Protein AF-A0A6B3FAY4-F1 (afdb_monomer_lite)

Secondary structure (DSSP, 8-state):
----------------------------SS---EEEEEPTTS-EEEEETT-EEEEEETTEEEEE-TTS-EEEEPPPP-

pLDDT: mean 70.19, std 19.91, range [35.5, 93.94]

Radius of gyration: 21.58 Å; chains: 1; bounding box: 76×36×34 Å

Sequence (78 aa):
EDEGKQEEGKDDKDKQGEKDKGKDEDKGGAPLDTTTHQDPSGFSIGLPDGWKRVSSGAAGVRFAGPAGQKLLIGTTTT

Foldseek 3Di:
DDDDDDDDDDDDPPDPDPPPPPPPPPPDDDPFPWDWDADPVGDIDTHGPQKDWPDADQQGTWIAHNVRDIDGDGDDDD

Structure (mmCIF, N/CA/C/O backbone):
data_AF-A0A6B3FAY4-F1
#
_entry.id   AF-A0A6B3FAY4-F1
#
loop_
_atom_site.group_PDB
_atom_site.id
_atom_site.type_symbol
_atom_site.label_atom_id
_atom_site.label_alt_id
_atom_site.label_comp_id
_atom_site.label_asym_id
_atom_site.label_entity_id
_atom_site.label_seq_id
_atom_site.pdbx_PDB_ins_code
_atom_site.Cartn_x
_atom_site.Cartn_y
_atom_site.Cartn_z
_atom_site.occupancy
_atom_site.B_iso_or_equiv
_atom_site.auth_seq_id
_atom_site.auth_comp_id
_atom_site.auth_asym_id
_atom_site.auth_atom_id
_atom_site.pdbx_PDB_model_num
ATOM 1 N N . GLU A 1 1 ? 66.019 -11.856 -11.636 1.00 43.94 1 GLU A N 1
ATOM 2 C CA . GLU A 1 1 ? 65.040 -11.975 -10.548 1.00 43.94 1 GLU A CA 1
ATOM 3 C C . GLU A 1 1 ? 63.689 -12.156 -11.203 1.00 43.94 1 GLU A C 1
ATOM 5 O O . GLU A 1 1 ? 63.325 -11.358 -12.058 1.00 43.94 1 GLU A O 1
ATOM 10 N N . ASP A 1 2 ? 63.094 -13.312 -10.943 1.00 45.00 2 ASP A N 1
ATOM 11 C CA . ASP A 1 2 ? 61.783 -13.756 -11.403 1.00 45.00 2 ASP A CA 1
ATOM 12 C C . ASP A 1 2 ? 60.888 -13.681 -10.165 1.00 45.00 2 ASP A C 1
ATOM 14 O O . ASP A 1 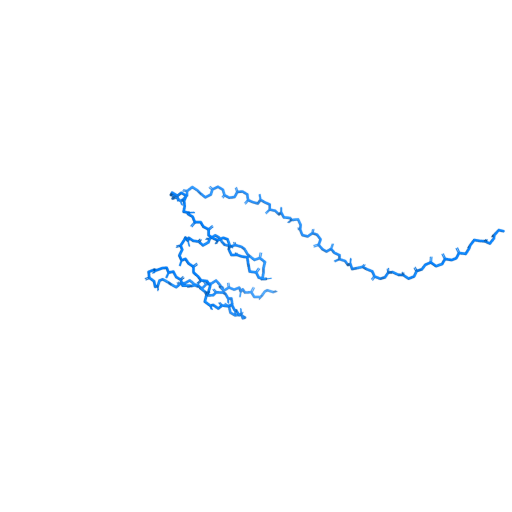2 ? 61.162 -14.352 -9.170 1.00 45.00 2 ASP A O 1
ATOM 18 N N . GLU A 1 3 ? 59.888 -12.805 -10.194 1.00 48.44 3 GLU A N 1
ATOM 19 C CA . GLU A 1 3 ? 58.805 -12.795 -9.216 1.00 48.44 3 GLU A CA 1
ATOM 20 C C . GLU A 1 3 ? 57.505 -13.031 -9.972 1.00 48.44 3 GLU A C 1
ATOM 22 O O . GLU A 1 3 ? 57.144 -12.310 -10.904 1.00 48.44 3 GLU A O 1
ATOM 27 N N . GLY A 1 4 ? 56.844 -14.117 -9.591 1.00 35.50 4 GLY A N 1
ATOM 28 C CA . GLY A 1 4 ? 55.634 -14.593 -10.217 1.00 35.50 4 GLY A CA 1
ATOM 29 C C . GLY A 1 4 ? 54.345 -14.095 -9.571 1.00 35.50 4 GLY A C 1
ATOM 30 O O . GLY A 1 4 ? 54.329 -13.442 -8.534 1.00 35.50 4 GLY A O 1
ATOM 31 N N . LYS A 1 5 ? 53.273 -14.633 -10.164 1.00 39.28 5 LYS A N 1
ATOM 32 C CA . LYS A 1 5 ? 52.057 -15.144 -9.512 1.00 39.28 5 LYS A CA 1
ATOM 33 C C . LYS A 1 5 ? 50.882 -14.167 -9.312 1.00 39.28 5 LYS A C 1
ATOM 35 O O . LYS A 1 5 ? 50.860 -13.427 -8.346 1.00 39.28 5 LYS A O 1
ATOM 40 N N . GLN A 1 6 ? 49.862 -14.402 -10.162 1.00 38.28 6 GLN A N 1
ATOM 41 C CA . GLN A 1 6 ? 48.401 -14.474 -9.885 1.00 38.28 6 GLN A CA 1
ATOM 42 C C . GLN A 1 6 ? 47.731 -13.156 -9.420 1.00 38.28 6 GLN A C 1
ATOM 44 O O . GLN A 1 6 ? 48.366 -12.306 -8.828 1.00 38.28 6 GLN A O 1
ATOM 49 N N . GLU A 1 7 ? 46.471 -12.835 -9.705 1.00 38.28 7 GLU A N 1
ATOM 50 C CA . GLU A 1 7 ? 45.250 -13.641 -9.720 1.00 38.28 7 GLU A CA 1
ATOM 51 C C . GLU A 1 7 ? 44.114 -12.826 -10.384 1.00 38.28 7 GLU A C 1
ATOM 53 O O . GLU A 1 7 ? 44.171 -11.596 -10.450 1.00 38.28 7 GLU A O 1
ATOM 58 N N . GLU A 1 8 ? 43.095 -13.521 -10.888 1.00 45.69 8 GLU A N 1
ATOM 59 C CA . GLU A 1 8 ? 41.823 -12.969 -11.365 1.00 45.69 8 GLU A CA 1
ATOM 60 C C . GLU A 1 8 ? 41.027 -12.296 -10.229 1.00 45.69 8 GLU A C 1
ATOM 62 O O . GLU A 1 8 ? 41.127 -12.696 -9.075 1.00 45.69 8 GLU A O 1
ATOM 67 N N . GLY A 1 9 ? 40.170 -11.323 -10.556 1.00 38.53 9 GLY A N 1
ATOM 68 C CA . GLY A 1 9 ? 39.234 -10.744 -9.587 1.00 38.53 9 GLY A CA 1
ATOM 69 C C . GLY A 1 9 ? 38.381 -9.641 -10.197 1.00 38.53 9 GLY A C 1
ATOM 70 O O . GLY A 1 9 ? 38.764 -8.477 -10.235 1.00 38.53 9 GLY A O 1
ATOM 71 N N . LYS A 1 10 ? 37.246 -10.042 -10.760 1.00 51.47 10 LYS A N 1
ATOM 72 C CA . LYS A 1 10 ? 36.235 -9.199 -11.389 1.00 51.47 10 LYS A CA 1
ATOM 73 C C . LYS A 1 10 ? 35.227 -8.837 -10.304 1.00 51.47 10 LYS A C 1
ATOM 75 O O . LYS A 1 10 ? 34.372 -9.667 -10.033 1.00 51.47 10 LYS A O 1
ATOM 80 N N . ASP A 1 11 ? 35.301 -7.642 -9.725 1.00 42.97 11 ASP A N 1
ATOM 81 C CA . ASP A 1 11 ? 34.325 -7.236 -8.713 1.00 42.97 11 ASP A CA 1
ATOM 82 C C . ASP A 1 11 ? 33.787 -5.823 -8.918 1.00 42.97 11 ASP A C 1
ATOM 84 O O . ASP A 1 11 ? 34.428 -4.912 -9.445 1.00 42.97 11 ASP A O 1
ATOM 88 N N . ASP A 1 12 ? 32.515 -5.756 -8.569 1.00 49.12 12 ASP A N 1
ATOM 89 C CA . ASP A 1 12 ? 31.467 -4.898 -9.061 1.00 49.12 12 ASP A CA 1
ATOM 90 C C . ASP A 1 12 ? 31.663 -3.415 -8.742 1.00 49.12 12 ASP A C 1
ATOM 92 O O . ASP A 1 12 ? 32.229 -2.998 -7.731 1.00 49.12 12 ASP A O 1
ATOM 96 N N . LYS A 1 13 ? 31.122 -2.592 -9.638 1.00 51.53 13 LYS A N 1
ATOM 97 C CA . LYS A 1 13 ? 31.005 -1.147 -9.486 1.00 51.53 13 LYS A CA 1
ATOM 98 C C . LYS A 1 13 ? 29.933 -0.860 -8.435 1.00 51.53 13 LYS A C 1
ATOM 100 O O . LYS A 1 13 ? 28.803 -0.516 -8.782 1.00 51.53 13 LYS A O 1
ATOM 105 N N . ASP A 1 14 ? 30.296 -0.994 -7.164 1.00 44.66 14 ASP A N 1
ATOM 106 C CA . ASP A 1 14 ? 29.410 -0.679 -6.052 1.00 44.66 14 ASP A CA 1
ATOM 107 C C . ASP A 1 14 ? 29.187 0.833 -5.966 1.00 44.66 14 ASP A C 1
ATOM 109 O O . ASP A 1 14 ? 30.029 1.653 -5.591 1.00 44.66 14 ASP A O 1
ATOM 113 N N . LYS A 1 15 ? 27.998 1.191 -6.433 1.00 50.25 15 LYS A N 1
ATOM 114 C CA . LYS A 1 15 ? 27.441 2.526 -6.552 1.00 50.25 15 LYS A CA 1
ATOM 115 C C . LYS A 1 15 ? 27.039 2.974 -5.151 1.00 50.25 15 LYS A C 1
ATOM 117 O O . LYS A 1 15 ? 25.898 2.782 -4.734 1.00 50.25 15 LYS A O 1
ATOM 122 N N . GLN A 1 16 ? 27.972 3.562 -4.411 1.00 43.00 16 GLN A N 1
ATOM 123 C CA . GLN A 1 16 ? 27.671 4.127 -3.101 1.00 43.00 16 GLN A CA 1
ATOM 124 C C . GLN A 1 16 ? 26.909 5.444 -3.294 1.00 43.00 16 GLN A C 1
ATOM 126 O O . GLN A 1 16 ? 27.478 6.529 -3.369 1.00 43.00 16 GLN A O 1
ATOM 131 N N . GLY A 1 17 ? 25.592 5.312 -3.471 1.00 40.94 17 GLY A N 1
ATOM 132 C CA . GLY A 1 17 ? 24.646 6.414 -3.417 1.00 40.94 17 GLY A CA 1
ATOM 133 C C . GLY A 1 17 ? 24.709 7.040 -2.033 1.00 40.94 17 GLY A C 1
ATOM 134 O O . GLY A 1 17 ? 24.281 6.443 -1.044 1.00 40.94 17 GLY A O 1
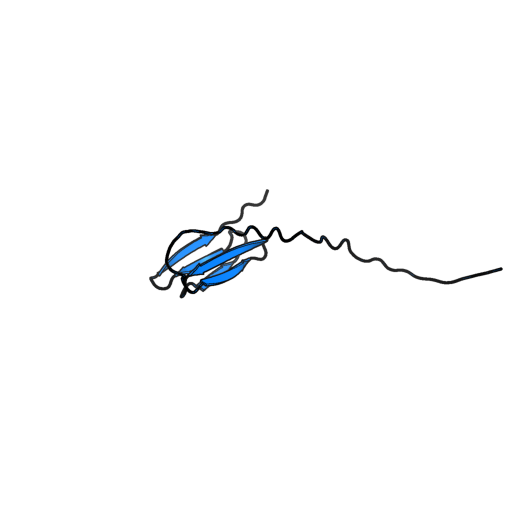ATOM 135 N N . GLU A 1 18 ? 25.299 8.225 -1.990 1.00 43.69 18 GLU A N 1
ATOM 136 C CA . GLU A 1 18 ? 25.309 9.136 -0.860 1.00 43.69 18 GLU A CA 1
ATOM 137 C C . GLU A 1 18 ? 23.879 9.286 -0.318 1.00 43.69 18 GLU A C 1
ATOM 139 O O . GLU A 1 18 ? 22.967 9.735 -1.014 1.00 43.69 18 GLU A O 1
ATOM 144 N N . LYS A 1 19 ? 23.659 8.824 0.920 1.00 48.31 19 LYS A N 1
ATOM 145 C CA . LYS A 1 19 ? 22.422 9.075 1.665 1.00 48.31 19 LYS A CA 1
ATOM 146 C C . LYS A 1 19 ? 22.394 10.557 2.009 1.00 48.31 19 LYS A C 1
ATOM 148 O O . LYS A 1 19 ? 22.874 10.957 3.069 1.00 48.31 19 LYS A O 1
ATOM 153 N N . ASP A 1 20 ? 21.804 11.338 1.117 1.00 43.62 20 ASP A N 1
ATOM 154 C CA . ASP A 1 20 ? 21.371 12.697 1.395 1.00 43.62 20 ASP A CA 1
ATOM 155 C C . ASP A 1 20 ? 20.327 12.631 2.519 1.00 43.62 20 ASP A C 1
ATOM 157 O O . ASP A 1 20 ? 19.166 12.252 2.338 1.00 43.62 20 ASP A O 1
ATOM 161 N N . LYS A 1 21 ? 20.790 12.860 3.749 1.00 52.72 21 LYS A N 1
ATOM 162 C CA . LYS A 1 21 ? 19.950 12.898 4.943 1.00 52.72 21 LYS A CA 1
ATOM 163 C C . LYS A 1 21 ? 19.324 14.287 5.011 1.00 52.72 21 LYS A C 1
ATOM 165 O O . LYS A 1 21 ? 19.657 15.079 5.891 1.00 52.72 21 LYS A O 1
ATOM 170 N N . GLY A 1 22 ? 18.423 14.556 4.069 1.00 44.22 22 GLY A N 1
ATOM 171 C CA . GLY A 1 22 ? 17.517 15.693 4.107 1.00 44.22 22 GLY A CA 1
ATOM 172 C C . GLY A 1 22 ? 16.690 15.617 5.385 1.00 44.22 22 GLY A C 1
ATOM 173 O O . GLY A 1 22 ? 15.762 14.819 5.508 1.00 44.22 22 GLY A O 1
ATOM 174 N N . LYS A 1 23 ? 17.091 16.400 6.384 1.00 48.22 23 LYS A N 1
ATOM 175 C CA . LYS A 1 23 ? 16.355 16.588 7.629 1.00 48.22 23 LYS A CA 1
ATOM 176 C C . LYS A 1 23 ? 15.239 17.589 7.335 1.00 48.22 23 LYS A C 1
ATOM 178 O O . LYS A 1 23 ? 15.373 18.773 7.627 1.00 48.22 23 LYS A O 1
ATOM 183 N N . ASP A 1 24 ? 14.182 17.114 6.689 1.00 50.41 24 ASP A N 1
ATOM 184 C CA . ASP A 1 24 ? 12.963 17.895 6.510 1.00 50.41 24 ASP A CA 1
ATOM 185 C C . ASP A 1 24 ? 12.230 17.910 7.860 1.00 50.41 24 ASP A C 1
ATOM 187 O O . ASP A 1 24 ? 11.620 16.927 8.284 1.00 50.41 24 ASP A O 1
ATOM 191 N N . GLU A 1 25 ? 12.423 18.987 8.623 1.00 52.19 25 GLU A N 1
ATOM 192 C CA . GLU A 1 25 ? 11.661 19.260 9.841 1.00 52.19 25 GLU A CA 1
ATOM 193 C C . GLU A 1 25 ? 10.244 19.695 9.439 1.00 52.19 25 GLU A C 1
ATOM 195 O O . GLU A 1 25 ? 9.915 20.884 9.450 1.00 52.19 25 GLU A O 1
ATOM 200 N N . ASP A 1 26 ? 9.415 18.711 9.074 1.00 54.19 26 ASP A N 1
ATOM 201 C CA . ASP A 1 26 ? 7.976 18.873 8.868 1.00 54.19 26 ASP A CA 1
ATOM 202 C C . ASP A 1 26 ? 7.339 19.368 10.177 1.00 54.19 26 ASP A C 1
ATOM 204 O O . ASP A 1 26 ? 7.172 18.640 11.158 1.00 54.19 26 ASP A O 1
ATOM 208 N N . LYS A 1 27 ? 7.025 20.667 10.224 1.00 53.91 27 LYS A N 1
ATOM 209 C CA . LYS A 1 27 ? 6.259 21.300 11.307 1.00 53.91 27 LYS A CA 1
ATOM 210 C C . LYS A 1 27 ? 4.759 21.041 11.110 1.00 53.91 27 LYS A C 1
ATOM 212 O O . LYS A 1 27 ? 3.979 21.991 11.023 1.00 53.91 27 LYS A O 1
ATOM 217 N N . GLY A 1 28 ? 4.356 19.775 11.027 1.00 49.41 28 GLY A N 1
ATOM 218 C CA . GLY A 1 28 ? 2.994 19.362 10.691 1.00 49.41 28 GLY A CA 1
ATOM 219 C C . GLY A 1 28 ? 2.430 18.281 11.612 1.00 49.41 28 GLY A C 1
ATOM 220 O O . GLY A 1 28 ? 2.387 17.110 11.265 1.00 49.41 28 GLY A O 1
ATOM 221 N N . GLY A 1 29 ? 1.883 18.690 12.760 1.00 54.69 29 GLY A N 1
ATOM 222 C CA . GLY A 1 29 ? 1.055 17.821 13.608 1.00 54.69 29 GLY A CA 1
ATOM 223 C C . GLY A 1 29 ? 1.820 17.069 14.698 1.00 54.69 29 GLY A C 1
ATOM 224 O O . GLY A 1 29 ? 3.033 16.901 14.642 1.00 54.69 29 GLY A O 1
ATOM 225 N N . ALA A 1 30 ? 1.092 16.683 15.751 1.00 59.03 30 ALA A N 1
ATOM 226 C CA . ALA A 1 30 ? 1.621 15.904 16.871 1.00 59.03 30 ALA A CA 1
ATOM 227 C C . ALA A 1 30 ? 2.419 14.686 16.364 1.00 59.03 30 ALA A C 1
ATOM 229 O O . ALA A 1 30 ? 2.050 14.156 15.316 1.00 59.03 30 ALA A O 1
ATOM 230 N N . PRO A 1 31 ? 3.470 14.232 17.079 1.00 56.22 31 PRO A N 1
ATOM 231 C CA . PRO A 1 31 ? 4.243 13.065 16.672 1.00 56.22 31 PRO A CA 1
ATOM 232 C C . PRO A 1 31 ? 3.297 11.869 16.560 1.00 56.22 31 PRO A C 1
ATOM 234 O O . PRO A 1 31 ? 2.862 11.308 17.562 1.00 56.22 31 PRO A O 1
ATOM 237 N N . LEU A 1 32 ? 2.913 11.545 15.329 1.00 66.81 32 LEU A N 1
ATOM 238 C CA . LEU A 1 32 ? 2.175 10.337 15.027 1.00 66.81 32 LEU A CA 1
ATOM 239 C C . LEU A 1 32 ? 3.195 9.209 15.044 1.00 66.81 32 LEU A C 1
ATOM 241 O O . LEU A 1 32 ? 4.251 9.315 14.411 1.00 66.81 32 LEU A O 1
ATOM 245 N N . ASP A 1 33 ? 2.876 8.134 15.757 1.00 75.75 33 ASP A N 1
ATOM 246 C CA . ASP A 1 33 ? 3.576 6.872 15.579 1.00 75.75 33 ASP A CA 1
ATOM 247 C C . ASP A 1 33 ? 3.501 6.527 14.089 1.00 75.75 33 ASP A C 1
ATOM 249 O O . ASP A 1 33 ? 2.420 6.439 13.496 1.00 75.75 33 ASP A O 1
ATOM 253 N N . THR A 1 34 ? 4.668 6.492 13.448 1.00 84.25 34 THR A N 1
ATOM 254 C CA . THR A 1 34 ? 4.781 6.284 12.009 1.00 84.25 34 THR A CA 1
ATOM 255 C C . THR A 1 34 ? 5.588 5.033 11.738 1.00 84.25 34 THR A C 1
ATOM 257 O O . THR A 1 34 ? 6.681 4.828 12.265 1.00 84.25 34 THR A O 1
ATOM 260 N N . THR A 1 35 ? 5.053 4.183 10.869 1.00 84.75 35 THR A N 1
ATOM 261 C CA . THR A 1 35 ? 5.788 3.052 10.317 1.00 84.75 35 THR A CA 1
ATOM 262 C C . THR A 1 35 ? 6.428 3.486 9.009 1.00 84.75 35 THR A C 1
ATOM 264 O O . THR A 1 35 ? 5.739 3.786 8.031 1.00 84.75 35 THR A O 1
ATOM 267 N N . THR A 1 36 ? 7.758 3.501 8.970 1.00 87.38 36 THR A N 1
ATOM 268 C CA . THR A 1 36 ? 8.496 3.798 7.741 1.00 87.38 36 THR A CA 1
ATOM 269 C C . THR A 1 36 ? 8.351 2.650 6.749 1.00 87.38 36 THR A C 1
ATOM 271 O O . THR A 1 36 ? 8.775 1.524 7.012 1.00 87.38 36 THR A O 1
ATOM 274 N N . HIS A 1 37 ? 7.797 2.947 5.577 1.00 86.44 37 HIS A N 1
ATOM 275 C CA . HIS A 1 37 ? 7.803 2.048 4.437 1.00 86.44 37 HIS A CA 1
ATOM 276 C C . HIS A 1 37 ? 8.915 2.443 3.468 1.00 86.44 37 HIS A C 1
ATOM 278 O O . HIS A 1 37 ? 8.948 3.576 2.991 1.00 86.44 37 HIS A O 1
ATOM 284 N N . GLN A 1 38 ? 9.802 1.496 3.172 1.00 87.62 38 GLN A N 1
ATOM 285 C CA . GLN A 1 38 ? 10.828 1.632 2.142 1.00 87.62 38 GLN A CA 1
ATOM 286 C C . GLN A 1 38 ? 10.389 0.836 0.917 1.00 87.62 38 GLN A C 1
ATOM 288 O O . GLN A 1 38 ? 10.116 -0.364 1.031 1.00 87.62 38 GLN A O 1
ATOM 293 N N . ASP A 1 39 ? 10.309 1.501 -0.231 1.00 84.50 39 ASP A N 1
ATOM 294 C CA . ASP A 1 39 ? 9.963 0.856 -1.493 1.00 84.50 39 ASP A CA 1
ATOM 295 C C . ASP A 1 39 ? 11.224 0.519 -2.312 1.00 84.50 39 ASP A C 1
ATOM 297 O O . ASP A 1 39 ? 12.177 1.308 -2.319 1.00 84.50 39 ASP A O 1
ATOM 301 N N . PRO A 1 40 ? 11.254 -0.617 -3.039 1.00 82.00 40 PRO A N 1
ATOM 302 C CA . PRO A 1 40 ? 12.376 -0.977 -3.904 1.00 82.00 40 PRO A CA 1
ATOM 303 C C . PRO A 1 40 ? 12.674 0.032 -5.019 1.00 82.00 40 PRO A C 1
ATOM 305 O O . PRO A 1 40 ? 13.776 0.016 -5.559 1.00 82.00 40 PRO A O 1
ATOM 308 N N . SER A 1 41 ? 11.735 0.915 -5.373 1.00 81.62 41 SER A N 1
ATOM 309 C CA . SER A 1 41 ? 11.970 1.978 -6.350 1.00 81.62 41 SER A CA 1
ATOM 310 C C . SER A 1 41 ? 12.817 3.138 -5.808 1.00 81.62 41 SER A C 1
ATOM 312 O O . SER A 1 41 ? 13.064 4.094 -6.539 1.00 81.62 41 SER A O 1
ATOM 314 N N . GLY A 1 42 ? 13.209 3.106 -4.530 1.00 84.06 42 GLY A N 1
ATOM 315 C CA . GLY A 1 42 ? 14.114 4.083 -3.927 1.00 84.06 42 GLY A CA 1
ATOM 316 C C . GLY A 1 42 ? 13.447 5.215 -3.144 1.00 84.06 42 GLY A C 1
ATOM 317 O O . GLY A 1 42 ? 14.153 6.121 -2.711 1.00 84.06 42 GLY A O 1
ATOM 318 N N . PHE A 1 43 ? 12.126 5.181 -2.918 1.00 85.31 43 PHE A N 1
ATOM 319 C CA . PHE A 1 43 ? 11.469 6.136 -2.016 1.00 85.31 43 PHE A CA 1
ATOM 320 C C . PHE A 1 43 ? 11.225 5.539 -0.627 1.00 85.31 43 PHE A C 1
ATOM 322 O O . PHE A 1 43 ? 11.141 4.324 -0.435 1.00 85.31 43 PHE A O 1
ATOM 329 N N . SER A 1 44 ? 11.096 6.419 0.363 1.00 87.62 44 SER A N 1
ATOM 330 C CA . SER A 1 44 ? 10.665 6.073 1.716 1.00 87.62 44 SER A CA 1
ATOM 331 C C . SER A 1 44 ? 9.561 7.021 2.157 1.00 87.62 44 SER A C 1
ATOM 333 O O . SER A 1 44 ? 9.639 8.218 1.897 1.00 87.62 44 SER A O 1
ATOM 335 N N . ILE A 1 45 ? 8.538 6.492 2.822 1.00 87.25 45 ILE A N 1
ATOM 336 C CA . ILE A 1 45 ? 7.430 7.279 3.367 1.00 87.25 45 ILE A CA 1
ATOM 337 C C . ILE A 1 45 ? 7.135 6.846 4.803 1.00 87.25 45 ILE A C 1
ATOM 339 O O . ILE A 1 45 ? 7.096 5.652 5.103 1.00 87.25 45 ILE A O 1
ATOM 343 N N . GLY A 1 46 ? 6.921 7.816 5.690 1.00 89.38 46 GLY A N 1
ATOM 344 C CA . GLY A 1 46 ? 6.350 7.566 7.009 1.00 89.38 46 GLY A CA 1
ATOM 345 C C . GLY A 1 46 ? 4.840 7.408 6.882 1.00 89.38 46 GLY A C 1
ATOM 346 O O . GLY A 1 46 ? 4.150 8.345 6.489 1.00 89.38 46 GLY A O 1
ATOM 347 N N . LEU A 1 47 ? 4.321 6.221 7.180 1.00 87.12 47 LEU A N 1
ATOM 348 C CA . LEU A 1 47 ? 2.881 5.996 7.220 1.00 87.12 47 LEU A CA 1
ATOM 349 C C . LEU A 1 47 ? 2.392 6.173 8.654 1.00 87.12 47 LEU A C 1
ATOM 351 O O . LEU A 1 47 ? 2.988 5.560 9.539 1.00 87.12 47 LEU A O 1
ATOM 355 N N . PRO A 1 48 ? 1.321 6.947 8.899 1.00 85.06 48 PRO A N 1
ATOM 356 C CA . PRO A 1 48 ? 0.718 7.023 10.222 1.00 85.06 48 PRO A CA 1
ATOM 357 C C . PRO A 1 48 ? 0.299 5.644 10.732 1.00 85.06 48 PRO A C 1
ATOM 359 O O . PRO A 1 48 ? 0.089 4.704 9.957 1.00 85.06 48 PRO A O 1
ATOM 362 N N . ASP A 1 49 ? 0.120 5.538 12.038 1.00 84.31 49 ASP A N 1
ATOM 363 C CA . ASP A 1 49 ? -0.270 4.288 12.664 1.00 84.31 49 ASP A CA 1
ATOM 364 C C . ASP A 1 49 ? -1.576 3.711 12.092 1.00 84.31 49 ASP A C 1
ATOM 366 O O . ASP A 1 49 ? -2.517 4.417 11.709 1.00 84.31 49 ASP A O 1
ATOM 370 N N . GLY A 1 50 ? -1.611 2.383 11.975 1.00 86.00 50 GLY A N 1
ATOM 371 C CA . GLY A 1 50 ? -2.742 1.643 11.409 1.00 86.00 50 GLY A CA 1
ATOM 372 C C . GLY A 1 50 ? -2.780 1.563 9.879 1.00 86.00 50 GLY A C 1
ATOM 373 O O . GLY A 1 50 ? -3.617 0.838 9.336 1.00 86.00 50 GLY A O 1
ATOM 374 N N . TRP A 1 51 ? -1.878 2.239 9.167 1.00 90.69 51 TRP A N 1
ATOM 375 C CA . TRP A 1 51 ? -1.736 2.065 7.724 1.00 90.69 51 TRP A CA 1
ATOM 376 C C . TRP A 1 51 ? -1.031 0.751 7.384 1.00 90.69 51 TRP A C 1
ATOM 378 O O . TRP A 1 51 ? -0.031 0.371 7.990 1.00 90.69 51 TRP A O 1
ATOM 388 N N . LYS A 1 52 ? -1.543 0.044 6.374 1.00 86.25 52 LYS A N 1
ATOM 389 C CA . LYS A 1 52 ? -0.989 -1.232 5.907 1.00 86.25 52 LYS A CA 1
ATOM 390 C C . LYS A 1 52 ? -0.792 -1.218 4.403 1.00 86.25 52 LYS A C 1
ATOM 392 O O . LYS A 1 52 ? -1.679 -0.809 3.655 1.00 86.25 52 LYS A O 1
ATOM 397 N N . ARG A 1 53 ? 0.353 -1.728 3.945 1.00 88.56 53 ARG A N 1
ATOM 398 C CA . ARG A 1 53 ? 0.580 -1.990 2.520 1.00 88.56 53 ARG A CA 1
ATOM 399 C C . ARG A 1 53 ? -0.339 -3.119 2.063 1.00 88.56 53 ARG A C 1
ATOM 401 O O . ARG A 1 53 ? -0.276 -4.222 2.597 1.00 88.56 53 ARG A O 1
ATOM 408 N N . VAL A 1 54 ? -1.147 -2.848 1.047 1.00 90.56 54 VAL A N 1
ATOM 409 C CA . VAL A 1 54 ? -2.058 -3.822 0.434 1.00 90.56 54 VAL A CA 1
ATOM 410 C C . VAL A 1 54 ? -1.352 -4.571 -0.689 1.00 90.56 54 VAL A C 1
ATOM 412 O O . VAL A 1 54 ? -1.370 -5.795 -0.732 1.00 90.56 54 VAL A O 1
ATOM 415 N N . SER A 1 55 ? -0.707 -3.842 -1.599 1.00 88.00 55 SER A N 1
ATOM 416 C CA . SER A 1 55 ? -0.009 -4.436 -2.742 1.00 88.00 55 SER A CA 1
ATOM 417 C C . SER A 1 55 ? 1.008 -3.460 -3.316 1.00 88.00 55 SER A C 1
ATOM 419 O O . SER A 1 55 ? 0.722 -2.265 -3.368 1.00 88.00 55 SER A O 1
ATOM 421 N N . SER A 1 56 ? 2.124 -3.971 -3.817 1.00 87.06 56 SER A N 1
ATOM 422 C CA . SER A 1 56 ? 3.081 -3.241 -4.652 1.00 87.06 56 SER A CA 1
ATOM 423 C C . SER A 1 56 ? 3.122 -3.860 -6.053 1.00 87.06 56 SER A C 1
ATOM 425 O O . SER A 1 56 ? 2.860 -5.051 -6.217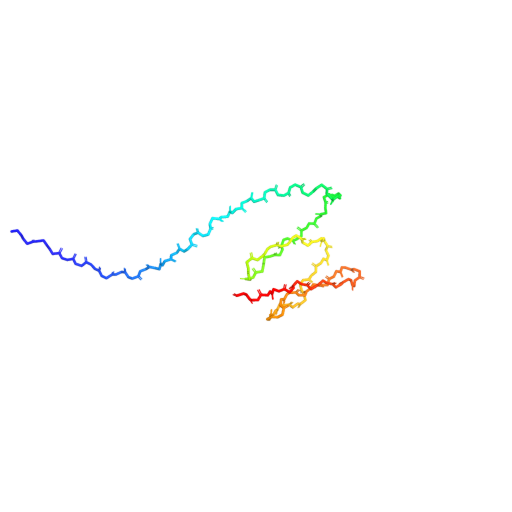 1.00 87.06 56 SER A O 1
ATOM 427 N N . GLY A 1 57 ? 3.404 -3.056 -7.076 1.00 82.75 57 GLY A N 1
ATOM 428 C CA . GLY A 1 57 ? 3.541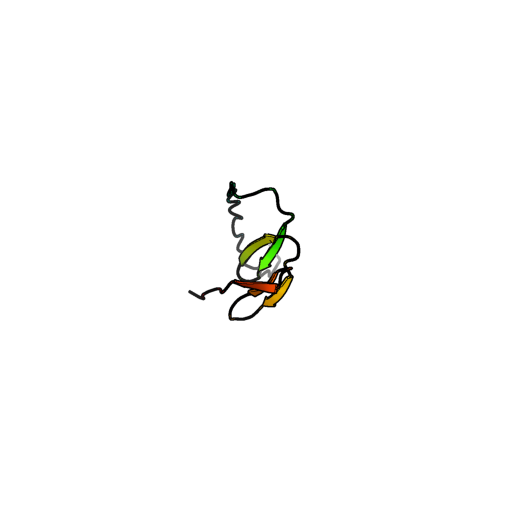 -3.528 -8.453 1.00 82.75 57 GLY A CA 1
ATOM 429 C C . GLY A 1 57 ? 4.070 -2.449 -9.392 1.00 82.75 57 GLY A C 1
ATOM 430 O O . GLY A 1 57 ? 4.497 -1.391 -8.946 1.00 82.75 57 GLY A O 1
ATOM 431 N N . ALA A 1 58 ? 3.993 -2.696 -10.703 1.00 77.62 58 ALA A N 1
ATOM 432 C CA . ALA A 1 58 ? 4.498 -1.774 -11.730 1.00 77.62 58 ALA A CA 1
ATOM 433 C C . ALA A 1 58 ? 3.831 -0.383 -11.708 1.00 77.62 58 ALA A C 1
ATOM 435 O O . ALA A 1 58 ? 4.423 0.590 -12.151 1.00 77.62 58 ALA A O 1
ATOM 436 N N . ALA A 1 59 ? 2.611 -0.284 -11.172 1.00 80.00 59 ALA A N 1
ATOM 437 C CA . ALA A 1 59 ? 1.899 0.982 -10.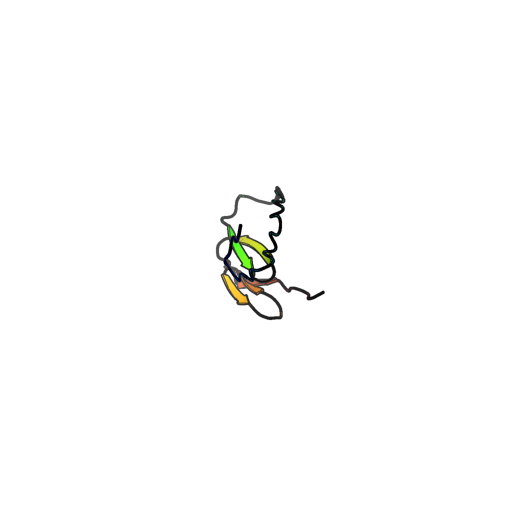983 1.00 80.00 59 ALA A CA 1
ATOM 438 C C . ALA A 1 59 ? 2.225 1.675 -9.641 1.00 80.00 59 ALA A C 1
ATOM 440 O O . ALA A 1 59 ? 1.584 2.668 -9.303 1.00 80.00 59 ALA A O 1
ATOM 441 N N . GLY A 1 60 ? 3.154 1.124 -8.853 1.00 87.81 60 GLY A N 1
ATOM 442 C CA . GLY A 1 60 ? 3.525 1.595 -7.522 1.00 87.81 60 GLY A CA 1
ATOM 443 C C . GLY A 1 60 ? 2.859 0.833 -6.368 1.00 87.81 60 GLY A C 1
ATOM 444 O O . GLY A 1 60 ? 2.466 -0.332 -6.504 1.00 87.81 60 GLY A O 1
ATOM 445 N N . VAL A 1 61 ? 2.750 1.483 -5.207 1.00 91.25 61 VAL A N 1
ATOM 446 C C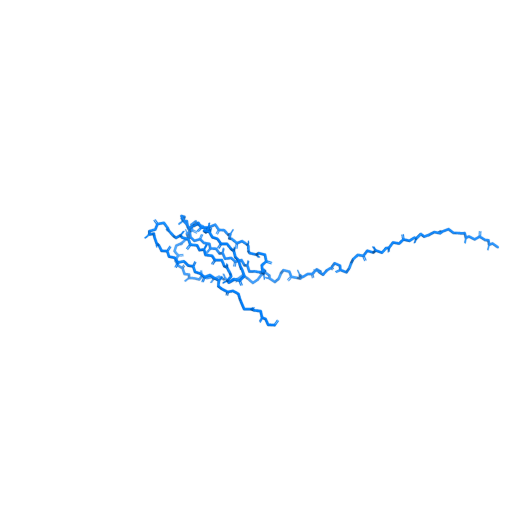A . VAL A 1 61 ? 2.346 0.866 -3.933 1.00 91.25 61 VAL A CA 1
ATOM 447 C C . VAL A 1 61 ? 0.998 1.380 -3.455 1.00 91.25 61 VAL A C 1
ATOM 449 O O . VAL A 1 61 ? 0.734 2.579 -3.438 1.00 91.25 61 VAL A O 1
ATOM 452 N N . ARG A 1 62 ? 0.139 0.459 -3.022 1.00 92.75 62 ARG A N 1
ATOM 453 C CA . ARG A 1 62 ? -1.186 0.739 -2.464 1.00 92.75 62 ARG A CA 1
ATOM 454 C C . ARG A 1 62 ? -1.190 0.485 -0.969 1.00 92.75 62 ARG A C 1
ATOM 456 O O . ARG A 1 62 ? -0.733 -0.571 -0.523 1.00 92.75 62 ARG A O 1
ATOM 463 N N . PHE A 1 63 ? -1.797 1.395 -0.222 1.00 92.62 63 PHE A N 1
ATOM 464 C CA . PHE A 1 63 ? -1.978 1.293 1.219 1.00 92.62 63 PHE A CA 1
ATOM 465 C C . PHE A 1 63 ? -3.446 1.458 1.600 1.00 92.62 63 PHE A C 1
ATOM 467 O O . PHE A 1 63 ? -4.192 2.197 0.952 1.00 92.62 63 PHE A O 1
ATOM 474 N N . ALA A 1 64 ? -3.838 0.771 2.667 1.00 93.94 64 ALA A N 1
ATOM 475 C CA . ALA A 1 64 ? -5.124 0.917 3.326 1.00 93.94 64 ALA A CA 1
ATOM 476 C C . ALA A 1 64 ? -4.901 1.522 4.713 1.00 93.94 64 ALA A C 1
ATOM 478 O O . ALA A 1 64 ? -4.087 1.016 5.487 1.00 93.94 64 ALA A O 1
ATOM 479 N N . GLY A 1 65 ? -5.616 2.603 5.000 1.00 91.12 65 GLY A N 1
ATOM 480 C CA . GLY A 1 65 ? -5.646 3.249 6.301 1.00 91.12 65 GLY A CA 1
ATOM 481 C C . GLY A 1 65 ? -6.674 2.608 7.242 1.00 91.12 65 GLY A C 1
ATOM 482 O O . GLY A 1 65 ? -7.585 1.902 6.792 1.00 91.12 65 GLY A O 1
ATOM 483 N N . PRO A 1 66 ? -6.566 2.886 8.549 1.00 87.62 66 PRO A N 1
ATOM 484 C CA . PRO A 1 66 ? -7.381 2.254 9.586 1.00 87.62 66 PRO A CA 1
ATOM 485 C C . PRO A 1 66 ? -8.879 2.574 9.478 1.00 87.62 66 PRO A C 1
ATOM 487 O O . PRO A 1 66 ? -9.700 1.755 9.880 1.00 87.62 66 PRO A O 1
ATOM 490 N N . ALA A 1 67 ? -9.257 3.712 8.884 1.00 89.06 67 ALA A N 1
ATOM 491 C CA . ALA A 1 67 ? -10.657 4.082 8.657 1.00 89.06 67 ALA A CA 1
ATOM 492 C C . ALA A 1 67 ? -11.142 3.778 7.224 1.00 89.06 67 ALA A C 1
ATOM 494 O O . ALA A 1 67 ? -12.076 4.405 6.729 1.00 89.06 67 ALA A O 1
ATOM 495 N N . GLY A 1 68 ? -10.487 2.851 6.515 1.00 88.00 68 GLY A N 1
ATOM 496 C CA . GLY A 1 68 ? -10.824 2.519 5.125 1.00 88.00 68 GLY A CA 1
ATOM 497 C C . GLY A 1 68 ? -10.298 3.522 4.092 1.00 88.00 68 GLY A C 1
ATOM 498 O O . GLY A 1 68 ? -10.659 3.439 2.915 1.00 88.00 68 GLY A O 1
ATOM 499 N N . GLN A 1 69 ? -9.427 4.449 4.506 1.00 93.81 69 GLN A N 1
ATOM 500 C CA . GLN A 1 69 ? -8.715 5.350 3.598 1.00 93.81 69 GLN A CA 1
ATOM 501 C C . GLN A 1 69 ? -7.825 4.550 2.641 1.00 93.81 69 GLN A C 1
ATOM 503 O O . GLN A 1 69 ? -7.327 3.478 2.985 1.00 93.81 69 GLN A O 1
ATOM 508 N N . LYS A 1 70 ? -7.604 5.072 1.435 1.00 92.25 70 LYS A N 1
ATOM 509 C CA . LYS A 1 70 ? -6.752 4.434 0.427 1.00 92.25 70 LYS A CA 1
ATOM 510 C C . LYS A 1 70 ? -5.718 5.434 -0.061 1.00 92.25 70 LYS A C 1
ATOM 512 O O . LYS A 1 70 ? -6.074 6.553 -0.414 1.00 92.25 70 LYS A O 1
ATOM 517 N N . LEU A 1 71 ? -4.462 5.007 -0.103 1.00 90.75 71 LEU A N 1
ATOM 518 C CA . LEU A 1 71 ? -3.353 5.766 -0.676 1.00 90.75 71 LEU A CA 1
ATOM 519 C C . LEU A 1 71 ? -2.716 4.941 -1.789 1.00 90.75 71 LEU A C 1
ATOM 521 O O . LEU A 1 71 ? -2.522 3.734 -1.641 1.00 90.75 71 LEU A O 1
ATOM 525 N N . LEU A 1 72 ? -2.385 5.604 -2.890 1.00 91.62 72 LEU A N 1
ATOM 526 C CA . LEU A 1 72 ? -1.595 5.047 -3.977 1.00 91.62 72 LEU A CA 1
ATOM 527 C C . LEU A 1 72 ? -0.383 5.947 -4.177 1.00 91.62 72 LEU A C 1
ATOM 529 O O . LEU A 1 72 ? -0.536 7.139 -4.425 1.00 91.62 72 LEU A O 1
ATOM 533 N N . ILE A 1 73 ? 0.801 5.355 -4.104 1.00 89.12 73 ILE A N 1
ATOM 534 C CA . ILE A 1 73 ? 2.050 6.004 -4.483 1.00 89.12 73 ILE A CA 1
ATOM 535 C C . ILE A 1 73 ? 2.464 5.390 -5.809 1.00 89.12 73 ILE A C 1
ATOM 537 O O . ILE A 1 73 ? 2.918 4.249 -5.837 1.00 89.12 73 ILE A O 1
ATOM 541 N N . GLY A 1 74 ? 2.234 6.120 -6.898 1.00 89.50 74 GLY A N 1
ATOM 542 C CA . GLY A 1 74 ? 2.657 5.724 -8.237 1.00 89.50 74 GLY A CA 1
ATOM 543 C C . GLY A 1 74 ? 4.043 6.269 -8.546 1.00 89.50 74 GLY A C 1
ATOM 544 O O . GLY A 1 74 ? 4.300 7.452 -8.334 1.00 89.50 74 GLY A O 1
ATOM 545 N N . THR A 1 75 ? 4.922 5.418 -9.061 1.00 80.88 75 THR A N 1
ATOM 546 C CA . THR A 1 75 ? 6.218 5.838 -9.592 1.00 80.88 75 THR A CA 1
ATOM 547 C C . THR A 1 75 ? 6.130 5.946 -11.106 1.00 80.88 75 THR A C 1
ATOM 549 O O . THR A 1 75 ? 5.455 5.157 -11.766 1.00 80.88 75 THR A O 1
ATOM 552 N N . THR A 1 76 ? 6.779 6.965 -11.659 1.00 80.38 76 THR A N 1
ATOM 553 C CA . THR A 1 76 ? 6.920 7.122 -13.108 1.00 80.38 76 THR A CA 1
ATOM 554 C C . THR A 1 76 ? 8.334 6.710 -13.494 1.00 80.38 76 THR A C 1
ATOM 556 O O . THR A 1 76 ? 9.287 6.996 -12.771 1.00 80.38 76 THR A O 1
ATOM 559 N N . THR A 1 77 ? 8.472 5.975 -14.594 1.00 66.94 77 THR A N 1
ATOM 560 C CA . THR A 1 77 ? 9.773 5.635 -15.179 1.00 66.94 77 THR A CA 1
ATOM 561 C C . THR A 1 77 ? 10.182 6.750 -16.135 1.00 66.94 77 THR A C 1
ATOM 563 O O . THR A 1 77 ? 9.446 7.021 -17.085 1.00 66.94 77 THR A O 1
ATOM 566 N N . THR A 1 78 ? 11.324 7.385 -15.882 1.00 59.09 78 THR A N 1
ATOM 567 C CA . THR A 1 78 ? 11.994 8.331 -16.793 1.00 59.09 78 THR A CA 1
ATOM 568 C C . THR A 1 78 ? 13.105 7.654 -17.567 1.00 59.09 78 THR A C 1
ATOM 570 O O . THR A 1 78 ? 13.849 6.883 -16.918 1.00 59.09 78 THR A O 1
#